Protein AF-A0A2V6CW51-F1 (afdb_monomer_lite)

Secondary structure (DSSP, 8-state):
----------PPPHHHHHHHHHHHHHHHHHHHHHHHHHHHHHHHHHHHHHHHHHHHHHHHHHHHHHHHT-TTSS-TTTSSS---SHHHHHHHHHTTTSS-HHHHHHHS--TT---EEEEE-SSS-EEEEEES--SEEE----TTSTT-S--EEES-------

pLDDT: mean 81.86, std 13.68, range [33.0, 96.5]

Foldseek 3Di:
DDDDDPDDDDDDDPVNVVVVVVVVVVVVVVVVVVVVVVVLVVLVVQLVVLVVLLQVLLVVQQVVCVVVVPLLSHALQSRPDRDPDPQSVQCSSQLVPSDPQVCCQVSFAGPVWHFDWDWDVDNRTGIDGDDIHTQWDWDGDHPPPPVPTTPIDGPDPDPPPD

Radius of gyration: 27.27 Å; chains: 1; bounding box: 52×48×96 Å

Sequence (162 aa):
MKIKTKKFWSAFTLIELLVVIAIIAILAALAVPALTSALAKAQLTGTMNNARQVYLAQFSMANDGTATGDSKLAWPGDLAVVPTTMAGYANGVVGPGYLQAGDINKLFNAPSCALVVSPVTGPPDSVTFDSGTAGLKVYKIKDVDPANTIFIASHNYVYATA

Structure (mmCIF, N/CA/C/O backbone):
data_AF-A0A2V6CW51-F1
#
_entry.id   AF-A0A2V6CW51-F1
#
loop_
_atom_site.group_PDB
_atom_site.id
_atom_site.type_symbol
_atom_site.label_atom_id
_atom_site.label_alt_id
_atom_site.label_comp_id
_atom_site.label_asym_id
_atom_site.label_entity_id
_atom_site.label_seq_id
_atom_site.pdbx_PDB_ins_code
_atom_site.Cartn_x
_atom_site.Cartn_y
_atom_site.Cartn_z
_atom_site.occupancy
_atom_site.B_iso_or_equiv
_atom_site.auth_seq_id
_atom_site.auth_comp_id
_atom_site.auth_asym_id
_atom_site.auth_atom_id
_atom_site.pdbx_PDB_model_num
ATOM 1 N N . MET A 1 1 ? -14.557 -30.328 71.757 1.00 44.97 1 MET A N 1
ATOM 2 C CA . MET A 1 1 ? -14.997 -28.936 71.511 1.00 44.97 1 MET A CA 1
ATOM 3 C C . MET A 1 1 ? -14.935 -28.681 70.004 1.00 44.97 1 MET A C 1
ATOM 5 O O . MET A 1 1 ? -13.852 -28.772 69.447 1.00 44.97 1 MET A O 1
ATOM 9 N N . LYS A 1 2 ? -16.075 -28.520 69.312 1.00 46.25 2 LYS A N 1
ATOM 10 C CA . LYS A 1 2 ? -16.133 -28.361 67.841 1.00 46.25 2 LYS A CA 1
ATOM 11 C C . LYS A 1 2 ? -16.470 -26.907 67.498 1.00 46.25 2 LYS A C 1
ATOM 13 O O . LYS A 1 2 ? -17.578 -26.462 67.783 1.00 46.25 2 LYS A O 1
ATOM 18 N N . ILE A 1 3 ? -15.525 -26.181 66.905 1.00 60.53 3 ILE A N 1
ATOM 19 C CA . ILE A 1 3 ? -15.714 -24.799 66.444 1.00 60.53 3 ILE A CA 1
ATOM 20 C C . ILE A 1 3 ? -16.437 -24.851 65.093 1.00 60.53 3 ILE A C 1
ATOM 22 O O . ILE A 1 3 ? -15.907 -25.388 64.124 1.00 60.53 3 ILE A O 1
ATOM 26 N N . LYS A 1 4 ? -17.669 -24.335 65.034 1.00 62.09 4 LYS A N 1
ATOM 27 C CA . LYS A 1 4 ? -18.423 -24.194 63.781 1.00 62.09 4 LYS A CA 1
ATOM 28 C C . LYS A 1 4 ? -18.052 -22.860 63.132 1.00 62.09 4 LYS A C 1
ATOM 30 O O . LYS A 1 4 ? -18.519 -21.811 63.566 1.00 62.09 4 LYS A O 1
ATOM 35 N N . THR A 1 5 ? -17.218 -22.894 62.100 1.00 65.44 5 THR A N 1
ATOM 36 C CA . THR A 1 5 ? -16.919 -21.734 61.255 1.00 65.44 5 THR A CA 1
ATOM 37 C C . THR A 1 5 ? -18.140 -21.412 60.386 1.00 65.44 5 THR A C 1
ATOM 39 O O . THR A 1 5 ? -18.529 -22.194 59.519 1.00 65.44 5 THR A O 1
ATOM 42 N N . LYS A 1 6 ? -18.798 -20.270 60.633 1.00 61.28 6 LYS A N 1
ATOM 43 C CA . LYS A 1 6 ? -19.873 -19.778 59.75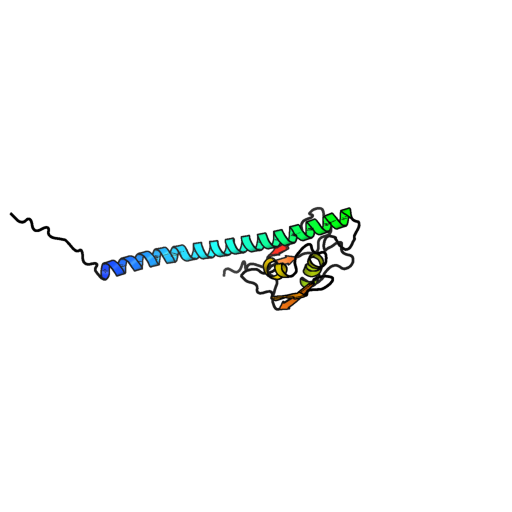8 1.00 61.28 6 LYS A CA 1
ATOM 44 C C . LYS A 1 6 ? -19.250 -19.292 58.449 1.00 61.28 6 LYS A C 1
ATOM 46 O O . LYS A 1 6 ? -18.617 -18.243 58.410 1.00 61.28 6 LYS A O 1
ATOM 51 N N . LYS A 1 7 ? -19.418 -20.069 57.379 1.00 65.44 7 LYS A N 1
ATOM 52 C CA . LYS A 1 7 ? -19.040 -19.673 56.021 1.00 65.44 7 LYS A CA 1
ATOM 53 C C . LYS A 1 7 ? -20.080 -18.667 55.514 1.00 65.44 7 LYS A C 1
ATOM 55 O O . LYS 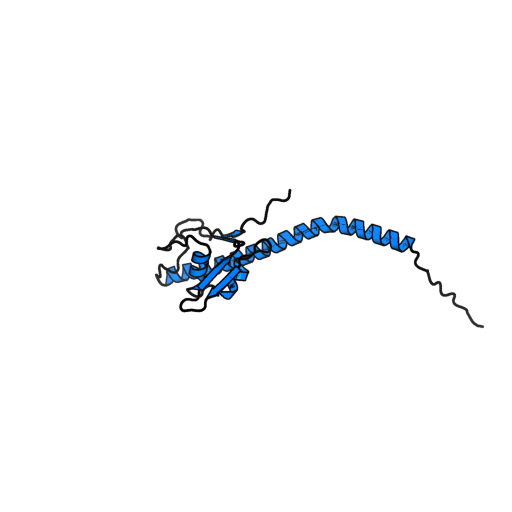A 1 7 ? -21.189 -19.060 55.167 1.00 65.44 7 LYS A O 1
ATOM 60 N N . PHE A 1 8 ? -19.749 -17.376 55.529 1.00 61.09 8 PHE A N 1
ATOM 61 C CA . PHE A 1 8 ? -20.561 -16.340 54.888 1.00 61.09 8 PHE A CA 1
ATOM 62 C C . PHE A 1 8 ? -20.417 -16.484 53.372 1.00 61.09 8 PHE A C 1
ATOM 64 O O . PHE A 1 8 ? -19.429 -16.051 52.784 1.00 61.09 8 PHE A O 1
ATOM 71 N N . TRP A 1 9 ? -21.377 -17.144 52.732 1.00 61.75 9 TRP A N 1
ATOM 72 C CA . TRP A 1 9 ? -21.552 -17.025 51.291 1.00 61.75 9 TRP A CA 1
ATOM 73 C C . TRP A 1 9 ? -22.385 -15.775 51.029 1.00 61.75 9 TRP A C 1
ATOM 75 O O . TRP A 1 9 ? -23.588 -15.763 51.271 1.00 61.75 9 TRP A O 1
ATOM 85 N N . SER A 1 10 ? -21.708 -14.707 50.600 1.00 71.69 10 SER A N 1
ATOM 86 C CA . SER A 1 10 ? -22.362 -13.529 50.034 1.00 71.69 10 SER A CA 1
ATOM 87 C C . SER A 1 10 ? -23.064 -13.962 48.747 1.00 71.69 10 SER A C 1
ATOM 89 O O . SER A 1 10 ? -22.404 -14.402 47.804 1.00 71.69 10 SER A O 1
ATOM 91 N N . ALA A 1 11 ? -24.394 -13.933 48.740 1.00 74.44 11 ALA A N 1
ATOM 92 C CA . ALA A 1 11 ? -25.181 -14.184 47.542 1.00 74.44 11 ALA A CA 1
ATOM 93 C C . ALA A 1 11 ? -25.199 -12.901 46.703 1.00 74.44 11 ALA A C 1
ATOM 95 O O . ALA A 1 11 ? -25.627 -11.859 47.189 1.00 74.44 11 ALA A O 1
ATOM 96 N N . PHE A 1 12 ? -24.719 -12.986 45.462 1.00 80.12 12 PHE A N 1
ATOM 97 C CA . PHE A 1 12 ? -24.698 -11.867 44.523 1.00 80.12 12 PHE A CA 1
ATOM 98 C C . PHE A 1 12 ? -26.131 -11.521 44.107 1.00 80.12 12 PHE A C 1
ATOM 100 O O . PHE A 1 12 ? -26.867 -12.382 43.615 1.00 80.12 12 PHE A O 1
ATOM 107 N N . THR A 1 13 ? -26.553 -10.284 44.331 1.00 89.38 13 THR A N 1
ATOM 108 C CA . THR A 1 13 ? -27.913 -9.838 44.023 1.00 89.38 13 THR A CA 1
ATOM 109 C C . THR A 1 13 ? -28.031 -9.392 42.563 1.00 89.38 13 THR A C 1
ATOM 111 O O . THR A 1 13 ? -27.075 -8.924 41.943 1.00 89.38 13 THR A O 1
ATOM 114 N N . LEU A 1 14 ? -29.236 -9.497 41.990 1.00 89.94 14 LEU A N 1
ATOM 115 C CA . LEU A 1 14 ? -29.500 -9.031 40.621 1.00 89.94 14 LEU A CA 1
ATOM 116 C C . LEU A 1 14 ? -29.253 -7.522 40.454 1.00 89.94 14 LEU A C 1
ATOM 118 O O . LEU A 1 14 ? -28.861 -7.084 39.375 1.00 89.94 14 LEU A O 1
ATOM 122 N N . ILE A 1 15 ? -29.456 -6.729 41.513 1.00 92.25 15 ILE A N 1
ATOM 123 C CA . ILE A 1 15 ? -29.226 -5.280 41.480 1.00 92.25 15 ILE A CA 1
ATOM 124 C C . ILE A 1 15 ? -27.733 -4.938 41.424 1.00 92.25 15 ILE A C 1
ATOM 126 O O . ILE A 1 15 ? -27.348 -4.039 40.680 1.00 92.25 15 ILE A O 1
ATOM 130 N N . GLU A 1 16 ? -26.883 -5.690 42.129 1.00 91.62 16 GLU A N 1
ATOM 131 C CA . GLU A 1 16 ? -25.426 -5.535 42.046 1.00 91.62 16 GLU A CA 1
ATOM 132 C C . GLU A 1 16 ? -24.922 -5.853 40.634 1.00 91.62 16 GLU A C 1
ATOM 134 O O . GLU A 1 16 ? -24.124 -5.098 40.081 1.00 91.62 16 GLU A O 1
ATOM 139 N N . LEU A 1 17 ? -25.453 -6.905 39.998 1.00 91.19 17 LEU A N 1
ATOM 140 C CA . LEU A 1 17 ? -25.140 -7.223 38.601 1.00 91.19 17 LEU A CA 1
ATOM 141 C C . LEU A 1 17 ? -25.562 -6.094 37.647 1.00 91.19 17 LEU A C 1
ATOM 143 O O . LEU A 1 17 ? -24.807 -5.727 36.745 1.00 91.19 17 LEU A O 1
ATOM 147 N N . LEU A 1 18 ? -26.759 -5.539 37.853 1.00 93.81 18 LEU A N 1
ATOM 148 C CA . LEU A 1 18 ? -27.337 -4.501 36.998 1.00 93.81 18 LEU A CA 1
ATOM 149 C C . LEU A 1 18 ? -26.515 -3.207 37.031 1.00 93.81 18 LEU A C 1
ATOM 151 O O . LEU A 1 18 ? -26.262 -2.607 35.986 1.00 93.81 18 LEU A O 1
ATOM 155 N N . VAL A 1 19 ? -26.056 -2.789 38.212 1.00 94.50 19 VAL A N 1
ATOM 156 C CA . VAL A 1 19 ? -25.212 -1.591 38.344 1.00 94.50 19 VAL A CA 1
ATOM 157 C C . VAL A 1 19 ? -23.861 -1.793 37.652 1.00 94.50 19 VAL A C 1
ATOM 159 O O . VAL A 1 19 ? -23.371 -0.882 36.984 1.00 94.50 19 VAL A O 1
ATOM 162 N N . VAL A 1 20 ? -23.276 -2.991 37.739 1.00 95.38 20 VAL A N 1
ATOM 163 C CA . VAL A 1 20 ? -21.981 -3.291 37.108 1.00 95.38 20 VAL A CA 1
ATOM 164 C C . VAL A 1 20 ? -22.060 -3.191 35.585 1.00 95.38 20 VAL A C 1
ATOM 166 O O . VAL A 1 20 ? -21.224 -2.522 34.976 1.00 95.38 20 VAL A O 1
ATOM 169 N N . ILE A 1 21 ? -23.075 -3.792 34.955 1.00 96.12 21 ILE A N 1
ATOM 170 C CA . ILE A 1 21 ? -23.226 -3.699 33.494 1.00 96.12 21 ILE A CA 1
ATOM 171 C C . ILE A 1 21 ? -23.511 -2.263 33.037 1.00 96.12 21 ILE A C 1
ATOM 173 O O . ILE A 1 21 ? -23.029 -1.862 31.979 1.00 96.12 21 ILE A O 1
ATOM 177 N N . ALA A 1 22 ? -24.223 -1.467 33.845 1.00 96.38 22 ALA A N 1
ATOM 178 C CA . ALA A 1 22 ? -24.483 -0.062 33.545 1.00 96.38 22 ALA A CA 1
ATOM 179 C C . ALA A 1 22 ? -23.185 0.762 33.533 1.00 96.38 22 ALA A C 1
ATOM 181 O O . ALA A 1 22 ? -22.957 1.545 32.611 1.00 96.38 22 ALA A O 1
ATOM 182 N N . ILE A 1 23 ? -22.294 0.541 34.505 1.00 96.50 23 ILE A N 1
ATOM 183 C CA . ILE A 1 23 ? -20.985 1.208 34.547 1.00 96.50 23 ILE A CA 1
ATOM 184 C C . ILE A 1 23 ? -20.114 0.768 33.360 1.00 96.50 23 ILE A C 1
ATOM 186 O O . ILE A 1 23 ? -19.526 1.618 32.691 1.00 96.50 23 ILE A O 1
ATOM 190 N N . ILE A 1 24 ? -20.068 -0.534 33.047 1.00 96.31 24 ILE A N 1
ATOM 191 C CA . ILE A 1 24 ? -19.322 -1.053 31.885 1.00 96.31 24 ILE A CA 1
ATOM 192 C C . ILE A 1 24 ? -19.836 -0.427 30.583 1.00 96.31 24 ILE A C 1
ATOM 194 O O . ILE A 1 24 ? -19.027 -0.043 29.742 1.00 96.31 24 ILE A O 1
ATOM 198 N N . ALA A 1 25 ? -21.153 -0.275 30.421 1.00 96.44 25 ALA A N 1
ATOM 199 C CA . ALA A 1 25 ? -21.744 0.330 29.231 1.00 96.44 25 ALA A CA 1
ATOM 200 C C . ALA A 1 25 ? -21.319 1.797 29.046 1.00 96.44 25 ALA A C 1
ATOM 202 O O . ALA A 1 25 ? -20.967 2.189 27.934 1.00 96.44 25 ALA A O 1
ATOM 203 N N . ILE A 1 26 ? -21.283 2.590 30.124 1.00 95.69 26 ILE A N 1
ATOM 204 C CA . ILE A 1 26 ? -20.808 3.983 30.080 1.00 95.69 26 ILE A CA 1
ATOM 205 C C . ILE A 1 26 ? -19.328 4.030 29.682 1.00 95.69 26 ILE A C 1
ATOM 207 O O . ILE A 1 26 ? -18.952 4.782 28.784 1.00 95.69 26 ILE A O 1
ATOM 211 N N . LEU A 1 27 ? -18.488 3.199 30.308 1.00 96.50 27 LEU A N 1
ATOM 212 C CA . LEU A 1 27 ? -17.058 3.138 29.991 1.00 96.50 27 LEU A CA 1
ATOM 213 C C . LEU A 1 27 ? -16.812 2.694 28.541 1.00 96.50 27 LEU A C 1
ATOM 215 O O . LEU A 1 27 ? -15.987 3.286 27.846 1.00 96.50 27 LEU A O 1
ATOM 219 N N . ALA A 1 28 ? -17.551 1.691 28.064 1.00 94.56 28 ALA A N 1
ATOM 220 C CA . ALA A 1 28 ? -17.460 1.210 26.691 1.00 94.56 28 ALA A CA 1
ATOM 221 C C . ALA A 1 28 ? -17.898 2.284 25.684 1.00 94.56 28 ALA A C 1
ATOM 223 O O . ALA A 1 28 ? -17.199 2.504 24.698 1.00 94.56 28 ALA A O 1
ATOM 224 N N . ALA A 1 29 ? -18.996 3.001 25.949 1.00 94.25 29 ALA A N 1
ATOM 225 C CA . ALA A 1 29 ? -19.484 4.071 25.078 1.00 94.25 29 ALA A CA 1
ATOM 226 C C . ALA A 1 29 ? -18.446 5.191 24.885 1.00 94.25 29 ALA A C 1
ATOM 228 O O . ALA A 1 29 ? -18.306 5.713 23.780 1.00 94.25 29 ALA A O 1
ATOM 229 N N . LEU A 1 30 ? -17.672 5.515 25.926 1.00 93.88 30 LEU A N 1
ATOM 230 C CA . LEU A 1 30 ? -16.573 6.484 25.839 1.00 93.88 30 LEU A CA 1
ATOM 231 C C . LEU A 1 30 ? -15.336 5.923 25.111 1.00 93.88 30 LEU A C 1
ATOM 233 O O . LEU A 1 30 ? -14.582 6.683 24.505 1.00 93.88 30 LEU A O 1
ATOM 237 N N . ALA A 1 31 ? -15.130 4.603 25.134 1.00 92.25 31 ALA A N 1
ATOM 238 C CA . ALA A 1 31 ? -13.987 3.945 24.499 1.00 92.25 31 ALA A CA 1
ATOM 239 C C . ALA A 1 31 ? -14.167 3.703 22.986 1.00 92.25 31 ALA A C 1
ATOM 241 O O . ALA A 1 31 ? -13.187 3.758 22.240 1.00 92.25 31 ALA A O 1
ATOM 242 N N . VAL A 1 32 ? -15.398 3.464 22.512 1.00 93.19 32 VAL A N 1
ATOM 243 C CA . VAL A 1 32 ? -15.703 3.198 21.091 1.00 93.19 32 VAL A CA 1
ATOM 244 C C . VAL A 1 32 ? -15.172 4.279 20.132 1.00 93.19 32 VAL A C 1
ATOM 246 O O . VAL A 1 32 ? -14.454 3.899 19.206 1.00 93.19 32 VAL A O 1
ATOM 249 N N . PRO A 1 33 ? -15.428 5.594 20.315 1.00 88.94 33 PRO A N 1
ATOM 250 C CA . PRO A 1 33 ? -14.951 6.612 19.370 1.00 88.94 33 PRO A CA 1
ATOM 251 C C . PRO A 1 33 ? -13.417 6.684 19.299 1.00 88.94 33 PRO A C 1
ATOM 253 O O . PRO A 1 33 ? -12.832 6.859 18.222 1.00 88.94 33 PRO A O 1
ATOM 256 N N . ALA A 1 34 ? -12.740 6.491 20.436 1.00 91.06 34 ALA A N 1
ATOM 257 C CA . ALA A 1 34 ? -11.284 6.433 20.485 1.00 91.06 34 ALA A CA 1
ATOM 258 C C . ALA A 1 34 ? -10.754 5.217 19.705 1.00 91.06 34 ALA A C 1
ATOM 260 O O . ALA A 1 34 ? -9.852 5.368 18.876 1.00 91.06 34 ALA A O 1
ATOM 261 N N . LEU A 1 35 ? -11.362 4.041 19.891 1.00 90.25 35 LEU A N 1
ATOM 262 C CA . LEU A 1 35 ? -10.992 2.812 19.186 1.00 90.25 35 LEU A CA 1
ATOM 263 C C . LEU A 1 35 ? -11.216 2.917 17.672 1.00 90.25 35 LEU A C 1
ATOM 265 O O . LEU A 1 35 ? -10.331 2.543 16.901 1.00 90.25 35 LEU A O 1
ATOM 269 N N . THR A 1 36 ? -12.350 3.467 17.231 1.00 88.44 36 THR A N 1
ATOM 270 C CA . THR A 1 36 ? -12.634 3.649 15.798 1.00 88.44 36 THR A CA 1
ATOM 271 C C . THR A 1 36 ? -11.618 4.578 15.137 1.00 88.44 36 THR A C 1
ATOM 273 O O . THR A 1 36 ? -11.141 4.292 14.038 1.00 88.44 36 THR A O 1
ATOM 276 N N . SER A 1 37 ? -11.213 5.650 15.828 1.00 85.50 37 SER A N 1
ATOM 277 C CA . SER A 1 37 ? -10.189 6.570 15.318 1.00 85.50 37 SER A CA 1
ATOM 278 C C . SER A 1 37 ? -8.801 5.916 15.241 1.00 85.50 37 SER A C 1
ATOM 280 O O . SER A 1 37 ? -8.064 6.130 14.276 1.00 85.50 37 SER A O 1
ATOM 282 N N . ALA A 1 38 ? -8.448 5.082 16.225 1.00 88.25 38 ALA A N 1
ATOM 283 C CA . ALA A 1 38 ? -7.183 4.356 16.254 1.00 88.25 38 ALA A CA 1
ATOM 284 C C . ALA A 1 38 ? -7.112 3.300 15.141 1.00 88.25 38 ALA A C 1
ATOM 286 O O . ALA A 1 38 ? -6.088 3.196 14.464 1.00 88.25 38 ALA A O 1
ATOM 287 N N . LEU A 1 39 ? -8.209 2.575 14.895 1.00 87.19 39 LEU A N 1
ATOM 288 C CA . LEU A 1 39 ? -8.307 1.603 13.806 1.00 87.19 39 LEU A CA 1
ATOM 289 C C . LEU A 1 39 ? -8.120 2.279 12.441 1.00 87.19 39 LEU A C 1
ATOM 291 O O . LEU A 1 39 ? -7.318 1.809 11.636 1.00 87.19 39 LEU A O 1
ATOM 295 N N . ALA A 1 40 ? -8.789 3.412 12.201 1.00 85.38 40 ALA A N 1
ATOM 296 C CA . ALA A 1 40 ? -8.642 4.166 10.956 1.00 85.38 40 ALA A CA 1
ATOM 297 C C . ALA A 1 40 ? -7.186 4.619 10.725 1.00 85.38 40 ALA A C 1
ATOM 299 O O . ALA A 1 40 ? -6.643 4.459 9.632 1.00 85.38 40 ALA A O 1
ATOM 300 N N . LYS A 1 41 ? -6.503 5.105 11.772 1.00 84.75 41 LYS A N 1
ATOM 301 C CA . LYS A 1 41 ? -5.074 5.466 11.707 1.00 84.75 41 LYS A CA 1
ATOM 302 C C . LYS A 1 41 ? -4.160 4.263 11.454 1.00 84.75 41 LYS A C 1
ATOM 304 O O . LYS A 1 41 ? -3.182 4.383 10.711 1.00 84.75 41 LYS A O 1
ATOM 309 N N . ALA A 1 42 ? -4.462 3.108 12.045 1.00 86.38 42 ALA A N 1
ATOM 310 C CA . ALA A 1 42 ? -3.706 1.879 11.812 1.00 86.38 42 ALA A CA 1
ATOM 311 C C . ALA A 1 42 ? -3.837 1.418 10.351 1.00 86.38 42 ALA A C 1
ATOM 313 O O . ALA A 1 42 ? -2.841 1.096 9.704 1.00 86.38 42 ALA A O 1
ATOM 314 N N . GLN A 1 43 ? -5.051 1.472 9.802 1.00 86.25 43 GLN A N 1
ATOM 315 C CA . GLN A 1 43 ? -5.326 1.143 8.404 1.00 86.25 43 GLN A CA 1
ATOM 316 C C . GLN A 1 43 ? -4.642 2.108 7.421 1.00 86.25 43 GLN A C 1
ATOM 318 O O . GLN A 1 43 ? -4.070 1.672 6.416 1.00 86.25 43 GLN A O 1
ATOM 323 N N . LEU A 1 44 ? -4.634 3.409 7.734 1.00 83.50 44 LEU A N 1
ATOM 324 C CA . LEU A 1 44 ? -3.875 4.418 6.990 1.00 83.50 44 LEU A CA 1
ATOM 325 C C . LEU A 1 44 ? -2.380 4.104 6.991 1.00 83.50 44 LEU A C 1
ATOM 327 O O . LEU A 1 44 ? -1.753 4.097 5.936 1.00 83.50 44 LEU A O 1
ATOM 331 N N . THR A 1 45 ? -1.816 3.787 8.158 1.00 86.81 45 THR A N 1
ATOM 332 C CA . THR A 1 45 ? -0.403 3.398 8.286 1.00 86.81 45 THR A CA 1
ATOM 333 C C . THR A 1 45 ? -0.069 2.179 7.429 1.00 86.81 45 THR A C 1
ATOM 335 O O . THR A 1 45 ? 0.945 2.184 6.731 1.00 86.81 45 THR A O 1
ATOM 338 N N . GLY A 1 46 ? -0.946 1.170 7.408 1.00 87.69 46 GLY A N 1
ATOM 339 C CA . GLY A 1 46 ? -0.797 0.008 6.530 1.00 87.69 46 GLY A CA 1
ATOM 340 C C . GLY A 1 46 ? -0.788 0.389 5.047 1.00 87.69 46 GLY A C 1
ATOM 341 O O . GLY A 1 46 ? 0.118 0.003 4.313 1.00 87.69 46 GLY A O 1
ATOM 342 N N . THR A 1 47 ? -1.736 1.225 4.623 1.00 85.81 47 THR A N 1
ATOM 343 C CA . THR A 1 47 ? -1.840 1.684 3.226 1.00 85.81 47 THR A CA 1
ATOM 344 C C . THR A 1 47 ? -0.630 2.534 2.811 1.00 85.81 47 THR A C 1
ATOM 346 O O . THR A 1 47 ? -0.107 2.374 1.709 1.00 85.81 47 THR A O 1
ATOM 349 N N . MET A 1 48 ? -0.121 3.391 3.703 1.00 86.44 48 MET A N 1
ATOM 350 C CA . MET A 1 48 ? 1.111 4.160 3.473 1.00 86.44 48 MET A CA 1
ATOM 351 C C . MET A 1 48 ? 2.341 3.255 3.341 1.00 86.44 48 MET A C 1
ATOM 353 O O . MET A 1 48 ? 3.214 3.515 2.514 1.00 86.44 48 MET A O 1
ATOM 357 N N . ASN A 1 49 ? 2.413 2.170 4.116 1.00 89.06 49 ASN A N 1
ATOM 358 C CA . ASN A 1 49 ? 3.490 1.195 3.981 1.00 89.06 49 ASN A CA 1
ATOM 359 C C . ASN A 1 49 ? 3.413 0.433 2.647 1.00 89.06 49 ASN A C 1
ATOM 361 O O . ASN A 1 49 ? 4.443 0.200 2.017 1.00 89.06 49 ASN A O 1
ATOM 365 N N . ASN A 1 50 ? 2.208 0.098 2.179 1.00 89.62 50 ASN A N 1
ATOM 366 C CA . ASN A 1 50 ? 2.015 -0.495 0.854 1.00 89.62 50 ASN A CA 1
ATOM 367 C C . ASN A 1 50 ? 2.479 0.460 -0.258 1.00 89.62 50 ASN A C 1
ATOM 369 O O . ASN A 1 50 ? 3.244 0.060 -1.134 1.00 89.62 50 ASN A O 1
ATOM 373 N N . ALA A 1 51 ? 2.103 1.742 -0.177 1.00 88.00 51 ALA A N 1
ATOM 374 C CA . ALA A 1 51 ? 2.582 2.775 -1.096 1.00 88.00 51 ALA A CA 1
ATOM 375 C C . ALA A 1 51 ? 4.115 2.878 -1.094 1.00 88.00 51 ALA A C 1
ATOM 377 O O . ALA A 1 51 ? 4.738 2.959 -2.150 1.00 88.00 51 ALA A O 1
ATOM 378 N N . ARG A 1 52 ? 4.742 2.808 0.086 1.00 89.06 52 ARG A N 1
ATOM 379 C CA . ARG A 1 52 ? 6.204 2.806 0.215 1.00 89.06 52 ARG A CA 1
ATOM 380 C C . ARG A 1 52 ? 6.852 1.605 -0.479 1.00 89.06 52 ARG A C 1
ATOM 382 O O . ARG A 1 52 ? 7.889 1.777 -1.107 1.00 89.06 52 ARG A O 1
ATOM 389 N N . GLN A 1 53 ? 6.269 0.411 -0.384 1.00 91.69 53 GLN A N 1
ATOM 390 C CA . GLN A 1 53 ? 6.795 -0.779 -1.067 1.00 91.69 53 GLN A CA 1
ATOM 391 C C . GLN A 1 53 ? 6.750 -0.621 -2.590 1.00 91.69 53 GLN A C 1
ATOM 393 O O . GLN A 1 53 ? 7.745 -0.885 -3.262 1.00 91.69 53 GLN A O 1
ATOM 398 N N . VAL A 1 54 ? 5.642 -0.096 -3.122 1.00 90.12 54 VAL A N 1
ATOM 399 C CA . VAL A 1 54 ? 5.520 0.240 -4.550 1.00 90.12 54 VAL A CA 1
ATOM 400 C C . VAL A 1 54 ? 6.558 1.293 -4.954 1.00 90.12 54 VAL A C 1
ATOM 402 O O . VAL A 1 54 ? 7.199 1.161 -5.996 1.00 90.12 54 VAL A O 1
ATOM 405 N N . TYR A 1 55 ? 6.779 2.301 -4.103 1.00 88.88 55 TYR A N 1
ATOM 406 C CA . TYR A 1 55 ? 7.809 3.312 -4.327 1.00 88.88 55 TYR A CA 1
ATOM 407 C C . TYR A 1 55 ? 9.211 2.723 -4.430 1.00 88.88 55 TYR A C 1
ATOM 409 O O . TYR A 1 55 ? 9.929 3.027 -5.378 1.00 88.88 55 TYR A O 1
ATOM 417 N N . LEU A 1 56 ? 9.595 1.868 -3.482 1.00 90.94 56 LEU A N 1
ATOM 418 C CA . LEU A 1 56 ? 10.920 1.255 -3.472 1.00 90.94 56 LEU A CA 1
ATOM 419 C C . LEU A 1 56 ? 11.158 0.389 -4.713 1.00 90.94 56 LEU A C 1
ATOM 421 O O . LEU A 1 56 ? 12.244 0.454 -5.284 1.00 90.94 56 LEU A O 1
ATOM 425 N N . ALA A 1 57 ? 10.148 -0.359 -5.163 1.00 91.56 57 ALA A N 1
ATOM 426 C CA . ALA A 1 57 ? 10.253 -1.174 -6.371 1.00 91.56 57 ALA A CA 1
ATOM 427 C C . ALA A 1 57 ? 10.489 -0.319 -7.627 1.00 91.56 57 ALA A C 1
ATOM 429 O O . ALA A 1 57 ? 11.417 -0.572 -8.390 1.00 91.56 57 ALA A O 1
ATOM 430 N N . GLN A 1 58 ? 9.702 0.74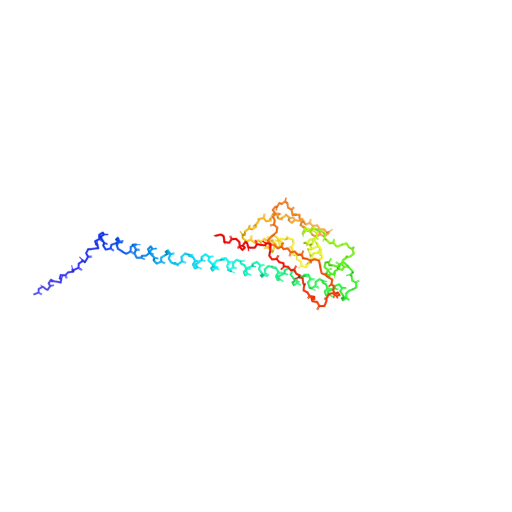3 -7.810 1.00 89.44 58 GLN A N 1
ATOM 431 C CA . GLN A 1 58 ? 9.867 1.658 -8.942 1.00 89.44 58 GLN A CA 1
ATOM 432 C C . GLN A 1 58 ? 11.175 2.464 -8.861 1.00 89.44 58 GLN A C 1
ATOM 434 O O . GLN A 1 58 ? 11.780 2.734 -9.895 1.00 89.44 58 GLN A O 1
ATOM 439 N N . PHE A 1 59 ? 11.615 2.848 -7.660 1.00 89.06 59 PHE A N 1
ATOM 440 C CA . PHE A 1 59 ? 12.897 3.524 -7.461 1.00 89.06 59 PHE A CA 1
ATOM 441 C C . PHE A 1 59 ? 14.071 2.612 -7.835 1.00 89.06 59 PHE A C 1
ATOM 443 O O . PHE A 1 59 ? 14.972 3.037 -8.552 1.00 89.06 59 PHE A O 1
ATOM 450 N N . SER A 1 60 ? 14.039 1.346 -7.405 1.00 91.25 60 SER A N 1
ATOM 451 C CA . SER A 1 60 ? 15.040 0.348 -7.801 1.00 91.25 60 SER A CA 1
ATOM 452 C C . SER A 1 60 ? 15.062 0.157 -9.315 1.00 91.25 60 SER A C 1
ATOM 454 O O . SER A 1 60 ? 16.132 0.176 -9.911 1.00 91.25 60 SER A O 1
ATOM 456 N N . MET A 1 61 ? 13.884 0.049 -9.938 1.00 91.38 61 MET A N 1
ATOM 457 C CA . MET A 1 61 ? 13.758 -0.079 -11.388 1.00 91.38 61 MET A CA 1
ATOM 458 C C . MET A 1 61 ? 14.367 1.110 -12.133 1.00 91.38 61 MET A C 1
ATOM 460 O O . MET A 1 61 ? 15.136 0.914 -13.067 1.00 91.38 61 MET A O 1
ATOM 464 N N . ALA A 1 62 ? 14.052 2.338 -11.710 1.00 89.12 62 ALA A N 1
ATOM 465 C CA . ALA A 1 62 ? 14.599 3.542 -12.328 1.00 89.12 62 ALA A CA 1
ATOM 466 C C . ALA A 1 62 ? 16.132 3.599 -12.204 1.00 89.12 62 ALA A C 1
ATOM 468 O O . ALA A 1 62 ? 16.821 3.870 -13.186 1.00 89.12 62 ALA A O 1
ATOM 469 N N . ASN A 1 63 ? 16.679 3.275 -11.026 1.00 89.81 63 ASN A N 1
ATOM 470 C CA . ASN A 1 63 ? 18.128 3.229 -10.824 1.00 89.81 63 ASN A CA 1
ATOM 471 C C . ASN A 1 63 ? 18.801 2.209 -11.751 1.00 89.81 63 ASN A C 1
ATOM 473 O O . ASN A 1 63 ? 19.810 2.527 -12.381 1.00 89.81 63 ASN A O 1
ATOM 477 N N . ASP A 1 64 ? 18.228 1.016 -11.897 1.00 92.12 64 ASP A N 1
ATOM 478 C CA . ASP A 1 64 ? 18.783 -0.014 -12.778 1.00 92.12 64 ASP A CA 1
ATOM 479 C C . ASP A 1 64 ? 18.729 0.397 -14.256 1.00 92.12 64 ASP A C 1
ATOM 481 O O . ASP A 1 64 ? 19.673 0.129 -15.009 1.00 92.12 64 ASP A O 1
ATOM 485 N N . GLY A 1 65 ? 17.678 1.108 -14.678 1.00 91.00 65 GLY A N 1
ATOM 486 C CA . GLY A 1 65 ? 17.604 1.678 -16.022 1.00 91.00 65 GLY A CA 1
ATOM 487 C C . GLY A 1 65 ? 18.654 2.747 -16.278 1.00 91.00 65 GLY A C 1
ATOM 488 O O . GLY A 1 65 ? 19.265 2.738 -17.346 1.00 91.00 65 GLY A O 1
ATOM 489 N N . THR A 1 66 ? 18.952 3.605 -15.296 1.00 89.44 66 THR A N 1
ATOM 490 C CA . THR A 1 66 ? 20.058 4.572 -15.427 1.00 89.44 66 THR A CA 1
ATOM 491 C C . THR A 1 66 ? 21.420 3.882 -15.529 1.00 89.44 66 THR A C 1
ATOM 493 O O . THR A 1 66 ? 22.262 4.314 -16.314 1.00 89.44 66 THR A O 1
ATOM 496 N N . ALA A 1 67 ? 21.627 2.782 -14.798 1.00 90.94 67 ALA A N 1
ATOM 497 C CA . ALA A 1 67 ? 22.874 2.020 -14.829 1.00 90.94 67 ALA A CA 1
ATOM 498 C C . ALA A 1 67 ? 23.056 1.224 -16.134 1.00 90.94 67 ALA A C 1
ATOM 500 O O . ALA A 1 67 ? 24.174 1.096 -16.632 1.00 90.94 67 ALA A O 1
ATOM 501 N N . THR A 1 68 ? 21.964 0.696 -16.692 1.00 91.62 68 THR A N 1
ATOM 502 C CA . THR A 1 68 ? 21.983 -0.177 -17.881 1.00 91.62 68 THR A CA 1
ATOM 503 C C . THR A 1 68 ? 21.773 0.599 -19.188 1.00 91.62 68 THR A C 1
ATOM 505 O O . THR A 1 68 ? 22.094 0.103 -20.266 1.00 91.62 68 THR A O 1
ATOM 508 N N . GLY A 1 69 ? 21.239 1.821 -19.114 1.00 88.75 69 GLY A N 1
ATOM 509 C CA . GLY A 1 69 ? 20.815 2.608 -20.274 1.00 88.75 69 GLY A CA 1
ATOM 510 C C . GLY A 1 69 ? 19.491 2.139 -20.891 1.00 88.75 69 GLY A C 1
ATOM 511 O O . GLY A 1 69 ? 19.178 2.523 -22.019 1.00 88.75 69 GLY A O 1
ATOM 512 N N . ASP A 1 70 ? 18.714 1.308 -20.188 1.00 89.69 70 ASP A N 1
ATOM 513 C CA . ASP A 1 70 ? 17.414 0.835 -20.669 1.00 89.69 70 ASP A CA 1
ATOM 514 C C . ASP A 1 70 ? 16.323 1.876 -20.388 1.00 89.69 70 ASP A C 1
ATOM 516 O O . ASP A 1 70 ? 15.905 2.088 -19.249 1.00 89.69 70 ASP A O 1
ATOM 520 N N . SER A 1 71 ? 15.812 2.499 -21.451 1.00 86.56 71 SER A N 1
ATOM 521 C CA . SER A 1 71 ? 14.750 3.510 -21.384 1.00 86.56 71 SER A CA 1
ATOM 522 C C . SER A 1 71 ? 13.377 2.958 -20.982 1.00 86.56 71 SER A C 1
ATOM 524 O O . SER A 1 71 ? 12.445 3.735 -20.761 1.00 86.56 71 SER A O 1
ATOM 526 N N . LYS A 1 72 ? 13.226 1.631 -20.880 1.00 87.06 72 LYS A N 1
ATOM 527 C CA . LYS A 1 72 ? 12.010 0.978 -20.370 1.00 87.06 72 LYS A CA 1
ATOM 528 C C . LYS A 1 72 ? 11.981 0.891 -18.846 1.00 87.06 72 LYS A C 1
ATOM 530 O O . LYS A 1 72 ? 10.904 0.721 -18.281 1.00 87.06 72 LYS A O 1
ATOM 535 N N . LEU A 1 73 ? 13.134 1.020 -18.193 1.00 89.94 73 LEU A N 1
ATOM 536 C CA . LEU A 1 73 ? 13.295 0.946 -16.743 1.00 89.94 73 LEU A CA 1
ATOM 537 C C . LEU A 1 73 ? 13.485 2.359 -16.178 1.00 89.94 73 LEU A C 1
ATOM 539 O O . LEU A 1 73 ? 14.519 2.695 -15.623 1.00 89.94 73 LEU A O 1
ATOM 543 N N . ALA A 1 74 ? 12.499 3.229 -16.369 1.00 87.75 74 ALA A N 1
ATOM 544 C CA . ALA A 1 74 ? 12.583 4.626 -15.950 1.00 87.75 74 ALA A CA 1
ATOM 545 C C . ALA A 1 74 ? 11.419 5.007 -15.035 1.00 87.75 74 ALA A C 1
ATOM 547 O O . ALA A 1 74 ? 10.468 4.237 -14.841 1.00 87.75 74 ALA A O 1
ATOM 548 N N . TRP A 1 75 ? 11.475 6.218 -14.477 1.00 86.56 75 TRP A N 1
ATOM 549 C CA . TRP A 1 75 ? 10.320 6.795 -13.803 1.00 86.56 75 TRP A CA 1
ATOM 550 C C . TRP A 1 75 ? 9.119 6.872 -14.751 1.00 86.56 75 TRP A C 1
ATOM 552 O O . TRP A 1 75 ? 9.294 7.100 -15.950 1.00 86.56 75 TRP A O 1
ATOM 562 N N . PRO A 1 76 ? 7.876 6.744 -14.245 1.00 82.88 76 PRO A N 1
ATOM 563 C CA . PRO A 1 76 ? 6.696 6.680 -15.102 1.00 82.88 76 PRO A CA 1
ATOM 564 C C . PRO A 1 76 ? 6.545 7.867 -16.060 1.00 82.88 76 PRO A C 1
ATOM 566 O O . PRO A 1 76 ? 5.955 7.703 -17.124 1.00 82.88 76 PRO A O 1
ATOM 569 N N . GLY A 1 77 ? 7.037 9.056 -15.692 1.00 81.94 77 GLY A N 1
ATOM 570 C CA . GLY A 1 77 ? 6.990 10.255 -16.531 1.00 81.94 77 GLY A CA 1
ATOM 571 C C . GLY A 1 77 ? 8.051 10.324 -17.632 1.00 81.94 77 GLY A C 1
ATOM 572 O O . GLY A 1 77 ? 7.866 11.112 -18.560 1.00 81.94 77 GLY A O 1
ATOM 573 N N . ASP A 1 78 ? 9.104 9.508 -17.559 1.00 84.00 78 ASP A N 1
ATOM 574 C CA . ASP A 1 78 ? 10.202 9.477 -18.539 1.00 84.00 78 ASP A CA 1
ATOM 575 C C . ASP A 1 78 ? 10.085 8.323 -19.537 1.00 84.00 78 ASP A C 1
ATOM 577 O O . ASP A 1 78 ? 10.820 8.265 -20.523 1.00 84.00 78 ASP A O 1
ATOM 581 N N . LEU A 1 79 ? 9.137 7.411 -19.314 1.00 84.56 79 LEU A N 1
ATOM 582 C CA . LEU A 1 79 ? 8.846 6.332 -20.247 1.00 84.56 79 LEU A CA 1
ATOM 583 C C . LEU A 1 79 ? 8.353 6.895 -21.588 1.00 84.56 79 LEU A C 1
ATOM 585 O O . LEU A 1 79 ? 7.451 7.731 -21.635 1.00 84.56 79 LEU A O 1
ATOM 589 N N . ALA A 1 80 ? 8.877 6.357 -22.694 1.00 83.25 80 ALA A N 1
ATOM 590 C CA . ALA A 1 80 ? 8.432 6.716 -24.046 1.00 83.25 80 ALA A CA 1
ATOM 591 C C . ALA A 1 80 ? 6.926 6.465 -24.251 1.00 83.25 80 ALA A C 1
ATOM 593 O O . ALA A 1 80 ? 6.241 7.229 -24.931 1.00 83.25 80 ALA A O 1
ATOM 594 N N . VAL A 1 81 ? 6.406 5.406 -23.623 1.00 83.06 81 VAL A N 1
ATOM 595 C CA . VAL A 1 81 ? 4.972 5.129 -23.514 1.00 83.06 81 VAL A CA 1
ATOM 596 C C . VAL A 1 81 ? 4.578 5.268 -22.052 1.00 83.06 81 VAL A C 1
ATOM 598 O O . VAL A 1 81 ? 4.709 4.338 -21.261 1.00 83.06 81 VAL A O 1
ATOM 601 N N . VAL A 1 82 ? 4.100 6.454 -21.692 1.00 81.75 82 VAL A N 1
ATOM 602 C CA . VAL A 1 82 ? 3.679 6.757 -20.324 1.00 81.75 82 VAL A CA 1
ATOM 603 C C . VAL A 1 82 ? 2.385 5.998 -19.992 1.00 81.75 82 VAL A C 1
ATOM 605 O O . VAL A 1 82 ? 1.359 6.256 -20.635 1.00 81.75 82 VAL A O 1
ATOM 608 N N . PRO A 1 83 ? 2.359 5.140 -18.955 1.00 81.12 83 PRO A N 1
ATOM 609 C CA . PRO A 1 83 ? 1.150 4.430 -18.554 1.00 81.12 83 PRO A CA 1
ATOM 610 C C . PRO A 1 83 ? 0.008 5.401 -18.230 1.00 81.12 83 PRO A C 1
ATOM 612 O O . PRO A 1 83 ? 0.155 6.329 -17.435 1.00 81.12 83 PRO A O 1
ATOM 615 N N . THR A 1 84 ? -1.150 5.225 -18.864 1.00 80.88 84 THR A N 1
ATOM 616 C CA . THR A 1 84 ? -2.353 6.045 -18.620 1.00 80.88 84 THR A CA 1
ATOM 617 C C . THR A 1 84 ? -3.321 5.396 -17.638 1.00 80.88 84 THR A C 1
ATOM 619 O O . THR A 1 84 ? -4.181 6.082 -17.089 1.00 80.88 84 THR A O 1
ATOM 622 N N . THR A 1 85 ? -3.163 4.097 -17.383 1.00 84.62 85 THR A N 1
ATOM 623 C CA . THR A 1 85 ? -3.999 3.304 -16.480 1.00 84.62 85 THR A CA 1
ATOM 624 C C . THR A 1 85 ? -3.174 2.756 -15.319 1.00 84.62 85 THR A C 1
ATOM 626 O O . THR A 1 85 ? -1.971 2.525 -15.447 1.00 84.62 85 THR A O 1
ATOM 629 N N . MET A 1 86 ? -3.833 2.503 -14.184 1.00 83.06 86 MET 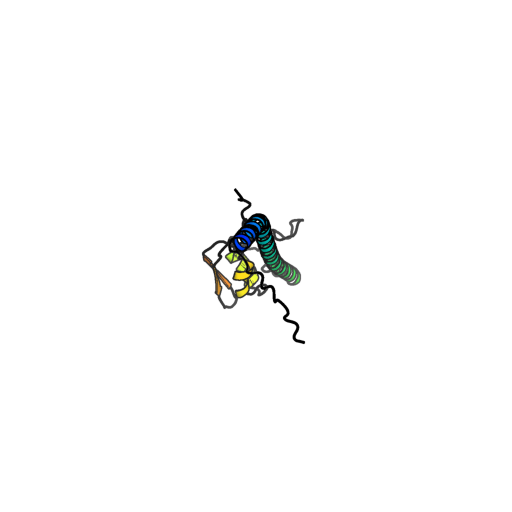A N 1
ATOM 630 C CA . MET A 1 86 ? -3.183 1.876 -13.027 1.00 83.06 86 MET A CA 1
ATOM 631 C C . MET A 1 86 ? -2.673 0.466 -13.353 1.00 83.06 86 MET A C 1
ATOM 633 O O . MET A 1 86 ? -1.586 0.094 -12.926 1.00 83.06 86 MET A O 1
ATOM 637 N N . ALA A 1 87 ? -3.418 -0.285 -14.170 1.00 87.00 87 ALA A N 1
ATOM 638 C CA . ALA A 1 87 ? -2.985 -1.586 -14.668 1.00 87.00 87 ALA A CA 1
ATOM 639 C C . ALA A 1 87 ? -1.721 -1.471 -15.531 1.00 87.00 87 ALA A C 1
ATOM 641 O O . ALA A 1 87 ? -0.797 -2.262 -15.374 1.00 87.00 87 ALA A O 1
ATOM 642 N N . GLY A 1 88 ? -1.640 -0.466 -16.409 1.00 87.50 88 GLY A N 1
ATOM 643 C CA . GLY A 1 88 ? -0.439 -0.211 -17.205 1.00 87.50 88 GLY A CA 1
ATOM 644 C C . GLY A 1 88 ? 0.771 0.124 -16.332 1.00 87.50 88 GLY A C 1
ATOM 645 O O . GLY A 1 88 ? 1.859 -0.382 -16.579 1.00 87.50 88 GLY A O 1
ATOM 646 N N . TYR A 1 89 ? 0.570 0.923 -15.279 1.00 87.94 89 TYR A N 1
ATOM 647 C CA . TYR A 1 89 ? 1.624 1.214 -14.308 1.00 87.94 89 TYR A CA 1
ATOM 648 C C . TYR A 1 89 ? 2.083 -0.050 -13.569 1.00 87.94 89 TYR A C 1
ATOM 650 O O . TYR A 1 89 ? 3.276 -0.334 -13.542 1.00 87.94 89 TYR A O 1
ATOM 658 N N . ALA A 1 90 ? 1.150 -0.839 -13.024 1.00 89.31 90 ALA A N 1
ATOM 659 C CA . ALA A 1 90 ? 1.478 -2.071 -12.309 1.00 89.31 90 ALA A CA 1
ATOM 660 C C . ALA A 1 90 ? 2.249 -3.056 -13.203 1.00 89.31 90 ALA A C 1
ATOM 662 O O . ALA A 1 90 ? 3.273 -3.587 -12.787 1.00 89.31 90 ALA A O 1
ATOM 663 N N . ASN A 1 91 ? 1.827 -3.226 -14.458 1.00 91.00 91 ASN A N 1
ATOM 664 C CA . ASN A 1 91 ? 2.530 -4.064 -15.431 1.00 91.00 91 ASN A CA 1
ATOM 665 C C . ASN A 1 91 ? 3.929 -3.542 -15.790 1.00 91.00 91 ASN A C 1
ATOM 667 O O . ASN A 1 91 ? 4.817 -4.344 -16.060 1.00 91.00 91 ASN A O 1
ATOM 671 N N . GLY A 1 92 ? 4.147 -2.224 -15.744 1.00 88.44 92 GLY A N 1
ATOM 672 C CA . GLY A 1 92 ? 5.470 -1.628 -15.936 1.00 88.44 92 GLY A CA 1
ATOM 673 C C . GLY A 1 92 ? 6.485 -2.044 -14.869 1.00 88.44 92 GLY A C 1
ATOM 674 O O . GLY A 1 92 ? 7.661 -2.161 -15.181 1.00 88.44 92 GLY A O 1
ATOM 675 N N . VAL A 1 93 ? 6.032 -2.322 -13.642 1.00 89.31 93 VAL A N 1
ATOM 676 C CA . VAL A 1 93 ? 6.894 -2.757 -12.527 1.00 89.31 93 VAL A CA 1
ATOM 677 C C . VAL A 1 93 ? 6.919 -4.287 -12.383 1.00 89.31 93 VAL A C 1
ATOM 679 O O . VAL A 1 93 ? 7.941 -4.858 -12.003 1.00 89.31 93 VAL A O 1
ATOM 682 N N . VAL A 1 94 ? 5.812 -4.967 -12.708 1.00 92.31 94 VAL A N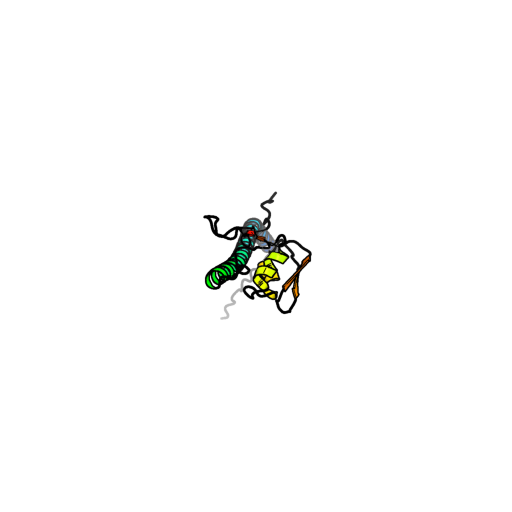 1
ATOM 683 C CA . VAL A 1 94 ? 5.706 -6.437 -12.647 1.00 92.31 94 VAL A CA 1
ATOM 684 C C . VAL A 1 94 ? 6.464 -7.109 -13.783 1.00 92.31 94 VAL A C 1
ATOM 686 O O . VAL A 1 94 ? 7.182 -8.073 -13.543 1.00 92.31 94 VAL A O 1
ATOM 689 N N . GLY A 1 95 ? 6.347 -6.592 -15.007 1.00 88.75 95 GLY A N 1
ATOM 690 C CA . GLY A 1 95 ? 6.927 -7.235 -16.182 1.00 88.75 95 GLY A CA 1
ATOM 691 C C . GLY A 1 95 ? 8.449 -7.429 -16.108 1.00 88.75 95 GLY A C 1
ATOM 692 O O . GLY A 1 95 ? 8.924 -8.513 -16.445 1.00 88.75 95 GLY A O 1
ATOM 693 N N . PRO A 1 96 ? 9.223 -6.434 -15.631 1.00 88.19 96 PRO A N 1
ATOM 694 C CA . PRO A 1 96 ? 10.660 -6.591 -15.402 1.00 88.19 96 PRO A CA 1
ATOM 695 C C . PRO A 1 96 ? 11.020 -7.358 -14.114 1.00 88.19 96 PRO A C 1
ATOM 697 O O . PRO A 1 96 ? 12.195 -7.623 -13.880 1.00 88.19 96 PRO A O 1
ATOM 700 N N . GLY A 1 97 ? 10.039 -7.719 -13.278 1.00 90.19 97 GLY A N 1
ATOM 701 C CA . GLY A 1 97 ? 10.239 -8.542 -12.080 1.00 90.19 97 GLY A CA 1
ATOM 702 C C . GLY A 1 97 ? 10.514 -7.784 -10.776 1.00 90.19 97 GLY A C 1
ATOM 703 O O . GLY A 1 97 ? 10.857 -8.418 -9.780 1.00 90.19 97 GLY A O 1
ATOM 704 N N . TYR A 1 98 ? 10.341 -6.457 -10.733 1.00 91.31 98 TYR A N 1
ATOM 705 C CA . TYR A 1 98 ? 10.534 -5.669 -9.501 1.00 91.31 98 TYR A CA 1
ATOM 706 C C . TYR A 1 98 ? 9.391 -5.833 -8.492 1.00 91.31 98 TYR A C 1
ATOM 708 O O . TYR A 1 98 ? 9.583 -5.613 -7.297 1.00 91.31 98 TYR A O 1
ATOM 716 N N . LEU A 1 99 ? 8.203 -6.227 -8.959 1.00 92.00 99 LEU A N 1
ATOM 717 C CA . LEU A 1 99 ? 7.084 -6.667 -8.127 1.00 92.00 99 LEU A CA 1
ATOM 718 C C . LEU A 1 99 ? 6.526 -7.979 -8.669 1.00 92.00 99 LEU A C 1
ATOM 720 O O . LEU A 1 99 ? 6.396 -8.154 -9.877 1.00 92.00 99 LEU A O 1
ATOM 724 N N . GLN A 1 100 ? 6.133 -8.890 -7.783 1.00 91.19 100 GLN A N 1
ATOM 725 C CA . GLN A 1 100 ? 5.444 -10.104 -8.209 1.00 91.19 100 GLN A CA 1
ATOM 726 C C . GLN A 1 100 ? 3.973 -9.801 -8.503 1.00 91.19 100 GLN A C 1
ATOM 728 O O . GLN A 1 100 ? 3.316 -9.062 -7.765 1.00 91.19 100 GLN A O 1
ATOM 733 N N . ALA A 1 101 ? 3.418 -10.426 -9.545 1.00 88.06 101 ALA A N 1
ATOM 734 C CA . ALA A 1 101 ? 2.012 -10.253 -9.921 1.00 88.06 101 ALA A CA 1
ATOM 735 C C . ALA A 1 101 ? 1.045 -10.567 -8.756 1.00 88.06 101 ALA A C 1
ATOM 737 O O . ALA A 1 101 ? 0.029 -9.893 -8.583 1.00 88.06 101 ALA A O 1
ATOM 738 N N . GLY A 1 102 ? 1.392 -11.545 -7.909 1.00 86.75 102 GLY A N 1
ATOM 739 C CA . GLY A 1 102 ? 0.607 -11.925 -6.729 1.00 86.75 102 GLY A CA 1
ATOM 740 C C . GLY A 1 102 ? 0.588 -10.884 -5.601 1.00 86.75 102 GLY A C 1
ATOM 741 O O . GLY A 1 102 ? -0.344 -10.879 -4.792 1.00 86.75 102 GLY A O 1
ATOM 742 N N . ASP A 1 103 ? 1.564 -9.975 -5.554 1.00 89.75 103 ASP A N 1
ATOM 743 C CA . ASP A 1 103 ? 1.648 -8.950 -4.510 1.00 89.75 103 ASP A CA 1
ATOM 744 C C . ASP A 1 103 ? 0.826 -7.703 -4.846 1.00 89.75 103 ASP A C 1
ATOM 746 O O . ASP A 1 103 ? 0.389 -6.991 -3.940 1.00 89.75 103 ASP A O 1
ATOM 750 N N . ILE A 1 104 ? 0.521 -7.467 -6.126 1.00 90.12 104 ILE A N 1
ATOM 751 C CA . ILE A 1 104 ? -0.230 -6.286 -6.577 1.00 90.12 104 ILE A CA 1
ATOM 752 C C . ILE A 1 104 ? -1.598 -6.191 -5.898 1.00 90.12 104 ILE A C 1
ATOM 754 O O . ILE A 1 104 ? -1.981 -5.109 -5.455 1.00 90.12 104 ILE A O 1
ATOM 758 N N . ASN A 1 105 ? -2.305 -7.311 -5.727 1.00 88.62 105 ASN A N 1
ATOM 759 C CA . ASN A 1 105 ? -3.604 -7.310 -5.050 1.00 88.62 105 ASN A CA 1
ATOM 760 C C . ASN A 1 105 ? -3.498 -6.823 -3.589 1.00 88.62 105 ASN A C 1
ATOM 762 O O . ASN A 1 105 ? -4.381 -6.137 -3.087 1.00 88.62 105 ASN A O 1
ATOM 766 N N . LYS A 1 106 ? -2.391 -7.117 -2.900 1.00 87.94 106 LYS A N 1
ATOM 767 C CA . LYS A 1 106 ? -2.173 -6.660 -1.517 1.00 87.94 106 LYS A CA 1
ATOM 768 C C . LYS A 1 106 ? -1.707 -5.210 -1.467 1.00 87.94 106 LYS A C 1
ATOM 770 O O . LYS A 1 106 ? -2.150 -4.452 -0.610 1.00 87.94 106 LYS A O 1
ATOM 775 N N . LEU A 1 107 ? -0.810 -4.831 -2.373 1.00 88.94 107 LEU A N 1
ATOM 776 C CA . LEU A 1 107 ? -0.161 -3.522 -2.359 1.00 88.94 107 LEU A CA 1
ATOM 777 C C . LEU A 1 107 ? -1.081 -2.401 -2.849 1.00 88.94 107 LEU A C 1
ATOM 779 O O . LEU A 1 107 ? -1.023 -1.290 -2.333 1.00 88.94 107 LEU A O 1
ATOM 783 N N . PHE A 1 108 ? -1.947 -2.682 -3.821 1.00 86.88 108 PHE A N 1
ATOM 784 C CA . PHE A 1 108 ? -2.813 -1.674 -4.438 1.00 86.88 108 PHE A CA 1
ATOM 785 C C . PHE A 1 108 ? -4.192 -1.602 -3.786 1.00 86.88 108 PHE A C 1
ATOM 787 O O . PHE A 1 108 ? -5.002 -0.761 -4.176 1.00 86.88 108 PHE A O 1
ATOM 794 N N . ASN A 1 109 ? -4.465 -2.453 -2.798 1.00 86.06 109 ASN A N 1
ATOM 795 C CA . ASN A 1 109 ? -5.729 -2.476 -2.088 1.00 86.06 109 ASN A CA 1
ATOM 796 C C . ASN A 1 109 ? -5.597 -1.853 -0.689 1.00 86.06 109 ASN A C 1
ATOM 798 O O . ASN A 1 109 ? -4.540 -1.887 -0.057 1.00 86.06 109 ASN A O 1
ATOM 802 N N . ALA A 1 110 ? -6.684 -1.247 -0.223 1.00 82.88 110 ALA A N 1
ATOM 803 C CA . ALA A 1 110 ? -6.800 -0.608 1.084 1.00 82.88 110 ALA A CA 1
ATOM 804 C C . ALA A 1 110 ? -8.140 -1.024 1.711 1.00 82.88 110 ALA A C 1
ATOM 806 O O . ALA A 1 110 ? -9.045 -1.389 0.969 1.00 82.88 110 ALA A O 1
ATOM 807 N N . PRO A 1 111 ? -8.330 -0.958 3.041 1.00 78.31 111 PRO A N 1
ATOM 808 C CA . PRO A 1 111 ? -9.509 -1.554 3.684 1.00 78.31 111 PRO A CA 1
ATOM 809 C C . PRO A 1 111 ? -10.877 -0.999 3.247 1.00 78.31 111 PRO A C 1
ATOM 811 O O . PRO A 1 111 ? -11.885 -1.670 3.437 1.00 78.31 111 PRO A O 1
ATOM 814 N N . SER A 1 112 ? -10.930 0.205 2.668 1.00 72.56 112 SER A N 1
ATOM 815 C CA . SER A 1 112 ? -12.146 0.821 2.108 1.00 72.56 112 SER A CA 1
ATOM 816 C C . SER A 1 112 ? -12.330 0.595 0.601 1.00 72.56 112 SER A C 1
ATOM 818 O O . SER A 1 112 ? -13.317 1.048 0.024 1.00 72.56 112 SER A O 1
ATOM 820 N N . CYS A 1 113 ? -11.377 -0.071 -0.047 1.00 74.25 113 CYS A N 1
ATOM 821 C CA . CYS A 1 113 ? -11.351 -0.339 -1.476 1.00 74.25 113 CYS A CA 1
ATOM 822 C C . CYS A 1 113 ? -11.396 -1.853 -1.721 1.00 74.25 113 CYS A C 1
ATOM 824 O O . CYS A 1 113 ? -11.095 -2.659 -0.844 1.00 74.25 113 CYS A O 1
ATOM 826 N N . ALA A 1 114 ? -11.817 -2.247 -2.918 1.00 77.88 114 ALA A N 1
ATOM 827 C CA . ALA A 1 114 ? -11.889 -3.650 -3.309 1.00 77.88 114 ALA A CA 1
ATOM 828 C C . ALA A 1 114 ? -11.470 -3.786 -4.771 1.00 77.88 114 ALA A C 1
ATOM 830 O O . ALA A 1 114 ? -12.284 -4.089 -5.640 1.00 77.88 114 ALA A O 1
ATOM 831 N N . LEU A 1 115 ? -10.200 -3.488 -5.047 1.00 85.25 115 LEU A N 1
ATOM 832 C CA . LEU A 1 115 ? -9.615 -3.786 -6.347 1.00 85.25 115 LEU A CA 1
ATOM 833 C C . LEU A 1 115 ? -9.476 -5.305 -6.491 1.00 85.25 115 LEU A C 1
ATOM 835 O O . LEU A 1 115 ? -8.868 -5.953 -5.641 1.00 85.25 115 LEU A O 1
ATOM 839 N N . VAL A 1 116 ? -10.010 -5.854 -7.576 1.00 88.06 116 VAL A N 1
ATOM 840 C CA . VAL A 1 116 ? -9.811 -7.250 -7.963 1.00 88.06 116 VAL A CA 1
ATOM 841 C C . VAL A 1 116 ? -8.738 -7.290 -9.039 1.00 88.06 116 VAL A C 1
ATOM 843 O O . VAL A 1 116 ? -8.894 -6.694 -10.107 1.00 88.06 116 VAL A O 1
ATOM 846 N N . VAL A 1 117 ? -7.637 -7.970 -8.727 1.00 91.12 117 VAL A N 1
ATOM 847 C CA . VAL A 1 117 ? -6.498 -8.147 -9.627 1.00 91.12 117 VAL A CA 1
ATOM 848 C C . VAL A 1 117 ? -6.300 -9.632 -9.876 1.00 91.12 117 VAL A C 1
ATOM 850 O O . VAL A 1 117 ? -6.112 -10.389 -8.920 1.00 91.12 117 VAL A O 1
ATOM 853 N N . SER A 1 118 ? -6.278 -10.025 -11.144 1.00 90.94 118 SER A N 1
ATOM 854 C CA . SER A 1 118 ? -5.919 -11.379 -11.553 1.00 90.94 118 SER A CA 1
ATOM 855 C C . SER A 1 118 ? -4.483 -11.396 -12.088 1.00 90.94 118 SER A C 1
ATOM 857 O O . SER A 1 118 ? -4.169 -10.669 -13.035 1.00 90.94 118 SER A O 1
ATOM 859 N N . PRO A 1 119 ? -3.573 -12.184 -11.486 1.00 91.00 119 PRO A N 1
ATOM 860 C CA . PRO A 1 119 ? -2.234 -12.371 -12.024 1.00 91.00 119 PRO A CA 1
ATOM 861 C C . PRO A 1 119 ? -2.296 -13.240 -13.283 1.00 91.00 119 PRO A C 1
ATOM 863 O O . PRO A 1 119 ? -2.999 -14.249 -13.327 1.00 91.00 119 PRO A O 1
ATOM 866 N N . VAL A 1 120 ? -1.526 -12.862 -14.295 1.00 89.69 120 VAL A N 1
ATOM 867 C CA . VAL A 1 120 ? -1.363 -13.598 -15.546 1.00 89.69 120 VAL A CA 1
ATOM 868 C C . VAL A 1 120 ? 0.101 -13.996 -15.651 1.00 89.69 120 VAL A C 1
ATOM 870 O O . VAL A 1 120 ? 0.980 -13.145 -15.780 1.00 89.69 120 VAL A O 1
ATOM 873 N N . THR A 1 121 ? 0.361 -15.297 -15.577 1.00 86.31 121 THR A N 1
ATOM 874 C CA . THR A 1 121 ? 1.713 -15.846 -15.709 1.00 86.31 121 THR A CA 1
ATOM 875 C C . THR A 1 121 ? 2.104 -15.934 -17.180 1.00 86.31 121 THR A C 1
ATOM 877 O O . THR A 1 121 ? 1.381 -16.550 -17.970 1.00 86.31 121 THR A O 1
ATOM 880 N N . GLY A 1 122 ? 3.245 -15.363 -17.550 1.00 83.31 122 GLY A N 1
ATOM 881 C CA . GLY A 1 122 ? 3.747 -15.379 -18.923 1.00 83.31 122 GLY A CA 1
ATOM 882 C C . GLY A 1 122 ? 5.109 -14.692 -19.058 1.00 83.31 122 GLY A C 1
ATOM 883 O O . GLY A 1 122 ? 5.648 -14.196 -18.079 1.00 83.31 122 GLY A O 1
ATOM 884 N N . PRO A 1 123 ? 5.716 -14.659 -20.255 1.00 83.81 123 PRO A N 1
ATOM 885 C CA . PRO A 1 123 ? 6.879 -13.824 -20.526 1.00 83.81 123 PRO A CA 1
ATOM 886 C C . PRO A 1 123 ? 6.434 -12.532 -21.243 1.00 83.81 123 PRO A C 1
ATOM 888 O O . PRO A 1 123 ? 6.197 -12.576 -22.454 1.00 83.81 123 PRO A O 1
ATOM 891 N N . PRO A 1 124 ? 6.337 -11.375 -20.561 1.00 83.62 124 PRO A N 1
ATOM 892 C CA . PRO A 1 124 ? 6.522 -11.145 -19.123 1.00 83.62 124 PRO A CA 1
ATOM 893 C C . PRO A 1 124 ? 5.256 -11.412 -18.287 1.00 83.62 124 PRO A C 1
ATOM 895 O O . PRO A 1 124 ? 4.140 -11.430 -18.817 1.00 83.62 124 PRO A O 1
ATOM 898 N N . ASP A 1 125 ? 5.439 -11.599 -16.974 1.00 89.69 125 ASP A N 1
ATOM 899 C CA . ASP A 1 125 ? 4.328 -11.731 -16.033 1.00 89.69 125 ASP A CA 1
ATOM 900 C C . ASP A 1 125 ? 3.550 -10.415 -16.002 1.00 89.69 125 ASP A C 1
ATOM 902 O O . ASP A 1 125 ? 4.107 -9.323 -16.153 1.00 89.69 125 ASP A O 1
ATOM 906 N N . SER A 1 126 ? 2.238 -10.509 -15.828 1.00 90.31 126 SER A N 1
ATOM 907 C CA . SER A 1 126 ? 1.361 -9.344 -15.875 1.00 90.31 126 SER A CA 1
ATOM 908 C C . SER A 1 126 ? 0.181 -9.484 -14.923 1.00 90.31 126 SER A C 1
ATOM 910 O O . SER A 1 126 ? -0.023 -10.505 -14.267 1.00 90.31 126 SER A O 1
ATOM 912 N N . VAL A 1 127 ? -0.587 -8.412 -14.804 1.00 91.81 127 VAL A N 1
ATOM 913 C CA . VAL A 1 127 ? -1.779 -8.308 -13.973 1.00 91.81 127 VAL A CA 1
ATOM 914 C C . VAL A 1 127 ? -2.909 -7.667 -14.769 1.00 91.81 127 VAL A C 1
ATOM 916 O O . VAL A 1 127 ? -2.721 -6.633 -15.422 1.00 91.81 127 VAL A O 1
ATOM 919 N N . THR A 1 128 ? -4.101 -8.256 -14.684 1.00 90.19 128 THR A N 1
ATOM 920 C CA . THR A 1 128 ? -5.347 -7.651 -15.166 1.00 90.19 128 THR A CA 1
ATOM 921 C C . THR A 1 128 ? -6.124 -7.080 -13.991 1.00 90.19 128 THR A C 1
ATOM 923 O O . THR A 1 128 ? -6.155 -7.648 -12.902 1.00 90.19 128 THR A O 1
ATOM 926 N N . PHE A 1 129 ? -6.701 -5.898 -14.192 1.00 89.75 129 PHE A N 1
ATOM 927 C CA . PHE A 1 129 ? -7.516 -5.221 -13.190 1.00 89.75 129 PHE A CA 1
ATOM 928 C C . PHE A 1 129 ? -8.964 -5.447 -13.607 1.00 89.75 129 PHE A C 1
ATOM 930 O O . PHE A 1 129 ? -9.426 -4.833 -14.569 1.00 89.75 129 PHE A O 1
ATOM 937 N N . ASP A 1 130 ? -9.644 -6.367 -12.931 1.00 85.88 130 ASP A N 1
ATOM 938 C CA . ASP A 1 130 ? -10.923 -6.900 -13.405 1.00 85.88 130 ASP A CA 1
ATOM 939 C C . ASP A 1 130 ? -12.095 -6.016 -12.966 1.00 85.88 130 ASP A C 1
ATOM 941 O O . ASP A 1 130 ? -13.039 -5.788 -13.721 1.00 85.88 130 ASP A O 1
ATOM 945 N N . SER A 1 131 ? -12.043 -5.502 -11.733 1.00 81.94 131 SER A N 1
ATOM 946 C CA . SER A 1 131 ? -13.059 -4.597 -11.190 1.00 81.94 131 SER A CA 1
ATOM 947 C C . SER A 1 131 ? -12.565 -3.847 -9.951 1.00 81.94 131 SER A C 1
ATOM 949 O O . SER A 1 131 ? -11.563 -4.214 -9.337 1.00 81.94 131 SER A O 1
ATOM 951 N N . GLY A 1 132 ? -13.290 -2.794 -9.571 1.00 82.44 132 GLY A N 1
ATOM 952 C CA . GLY A 1 132 ? -13.023 -2.020 -8.361 1.00 82.44 132 GLY A CA 1
ATOM 953 C C . GLY A 1 132 ? -11.997 -0.900 -8.533 1.00 82.44 132 GLY A C 1
ATOM 954 O O . GLY A 1 132 ? -11.459 -0.659 -9.614 1.00 82.44 132 GLY A O 1
ATOM 955 N N . THR A 1 133 ? -11.753 -0.184 -7.438 1.00 81.62 133 THR A N 1
ATOM 956 C CA . THR A 1 133 ? -10.865 0.984 -7.397 1.00 81.62 133 THR A CA 1
ATOM 957 C C . THR A 1 133 ? -9.634 0.651 -6.568 1.00 81.62 133 THR A C 1
ATOM 959 O O . THR A 1 133 ? -9.759 0.109 -5.472 1.00 81.62 133 THR A O 1
ATOM 962 N N . ALA A 1 134 ? -8.446 0.986 -7.072 1.00 84.31 134 ALA A N 1
ATOM 963 C CA . ALA A 1 134 ? -7.212 0.866 -6.303 1.00 84.31 134 ALA A CA 1
ATOM 964 C C . ALA A 1 134 ? -7.236 1.822 -5.099 1.00 84.31 134 ALA A C 1
ATOM 966 O O . ALA A 1 134 ? -7.601 2.988 -5.236 1.00 84.31 134 ALA A O 1
ATOM 967 N N . GLY A 1 135 ? -6.768 1.353 -3.943 1.00 81.00 135 GLY A N 1
ATOM 968 C CA . GLY A 1 135 ? -6.593 2.155 -2.729 1.00 81.00 135 GLY A CA 1
ATOM 969 C C . GLY A 1 135 ? -5.450 3.170 -2.816 1.00 81.00 135 GLY A C 1
ATOM 970 O O . GLY A 1 135 ? -5.239 3.946 -1.886 1.00 81.00 135 GLY A O 1
ATOM 971 N N . LEU A 1 136 ? -4.724 3.197 -3.936 1.00 82.50 136 LEU A N 1
ATOM 972 C CA . LEU A 1 136 ? -3.622 4.107 -4.225 1.00 82.50 136 LEU A CA 1
ATOM 973 C C . LEU A 1 136 ? -3.842 4.806 -5.573 1.00 82.50 136 LEU A C 1
ATOM 975 O O . LEU A 1 136 ? -4.443 4.262 -6.500 1.00 82.50 136 LEU A O 1
ATOM 979 N N . LYS A 1 137 ? -3.319 6.022 -5.696 1.00 78.50 137 LYS A N 1
ATOM 980 C CA . LYS A 1 137 ? -3.232 6.798 -6.928 1.00 78.50 137 LYS A CA 1
ATOM 981 C C . LYS A 1 137 ? -1.774 7.155 -7.167 1.00 78.50 137 LYS A C 1
ATOM 983 O O . LYS A 1 137 ? -1.149 7.797 -6.330 1.00 78.50 137 LYS A O 1
ATOM 988 N N . VAL A 1 138 ? -1.260 6.745 -8.316 1.00 78.62 138 VAL A N 1
ATOM 989 C CA . VAL A 1 138 ? 0.120 6.982 -8.735 1.00 78.62 138 VAL A CA 1
ATOM 990 C C . VAL A 1 138 ? 0.115 8.107 -9.756 1.00 78.62 138 VAL A C 1
ATOM 992 O O . VAL A 1 138 ? -0.694 8.104 -10.687 1.00 78.62 138 VAL A O 1
ATOM 995 N N . TYR A 1 139 ? 0.991 9.084 -9.560 1.00 78.19 139 TYR A N 1
ATOM 996 C CA . TYR A 1 139 ? 1.122 10.233 -10.442 1.00 78.19 139 TYR A CA 1
ATOM 997 C C . TYR A 1 139 ? 2.381 10.112 -11.298 1.00 78.19 139 TYR A C 1
ATOM 999 O O . TYR A 1 139 ? 3.373 9.496 -10.911 1.00 78.19 139 TYR A O 1
ATOM 1007 N N . LYS A 1 140 ? 2.313 10.699 -12.492 1.00 75.25 140 LYS A N 1
ATOM 1008 C CA . LYS A 1 140 ? 3.393 10.695 -13.480 1.00 75.25 140 LYS A CA 1
ATOM 1009 C C . LYS A 1 140 ? 4.398 11.774 -13.099 1.00 75.25 140 LYS A C 1
ATOM 1011 O O . LYS A 1 140 ? 4.023 12.942 -13.064 1.00 75.25 140 LYS A O 1
ATOM 1016 N N . ILE A 1 141 ? 5.631 11.378 -12.814 1.00 74.44 141 ILE A N 1
ATOM 1017 C CA . ILE A 1 141 ? 6.720 12.279 -12.422 1.00 74.44 141 ILE A CA 1
ATOM 1018 C C . ILE A 1 141 ? 7.947 11.916 -13.248 1.00 74.44 141 ILE A C 1
ATOM 1020 O O . ILE A 1 141 ? 8.135 10.740 -13.574 1.00 74.44 141 ILE A O 1
ATOM 1024 N N . LYS A 1 142 ? 8.702 12.943 -13.633 1.00 73.62 142 LYS A N 1
ATOM 1025 C CA . LYS A 1 142 ? 9.930 12.841 -14.420 1.00 73.62 142 LYS A CA 1
ATOM 1026 C C . LYS A 1 142 ? 11.150 12.918 -13.511 1.00 73.62 142 LYS A C 1
ATOM 1028 O O . LYS A 1 142 ? 11.098 13.623 -12.511 1.00 73.62 142 LYS A O 1
ATOM 1033 N N . ASP A 1 143 ? 12.255 12.311 -13.919 1.00 70.50 143 ASP A N 1
ATOM 1034 C CA . ASP A 1 143 ? 13.536 12.344 -13.204 1.00 70.50 143 ASP A CA 1
ATOM 1035 C C . ASP A 1 143 ? 14.122 13.761 -13.116 1.00 70.50 143 ASP A C 1
ATOM 1037 O O . ASP A 1 143 ? 14.878 14.095 -12.210 1.00 70.50 143 ASP A O 1
ATOM 1041 N N . VAL A 1 144 ? 13.758 14.624 -14.072 1.00 69.00 144 VAL A N 1
ATOM 1042 C CA . VAL A 1 144 ? 14.179 16.032 -14.111 1.00 69.00 144 VAL A CA 1
ATOM 1043 C C . VAL A 1 144 ? 13.372 16.942 -13.178 1.00 69.00 144 VAL A C 1
ATOM 1045 O O . VAL A 1 144 ? 13.708 18.122 -13.062 1.00 69.00 144 VAL A O 1
ATOM 1048 N N . ASP A 1 145 ? 12.321 16.443 -12.517 1.00 69.44 145 ASP A N 1
ATOM 1049 C CA . ASP A 1 145 ? 11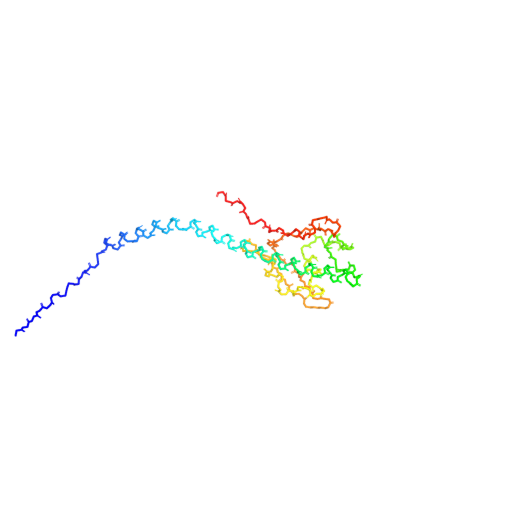.626 17.229 -11.497 1.00 69.44 145 ASP A CA 1
ATOM 1050 C C . ASP A 1 145 ? 12.473 17.268 -10.207 1.00 69.44 145 ASP A C 1
ATOM 1052 O O . ASP A 1 145 ? 12.768 16.223 -9.625 1.00 69.44 145 ASP A O 1
ATOM 1056 N N . PRO A 1 146 ? 12.833 18.458 -9.678 1.00 50.00 146 PRO A N 1
ATOM 1057 C CA . PRO A 1 146 ? 13.761 18.616 -8.546 1.00 50.00 146 PRO A CA 1
ATOM 1058 C C . PRO A 1 146 ? 13.247 18.054 -7.203 1.00 50.00 146 PRO A C 1
ATOM 1060 O O . PRO A 1 146 ? 13.907 18.197 -6.175 1.00 50.00 146 PRO A O 1
ATOM 1063 N N . ALA A 1 147 ? 12.075 17.418 -7.198 1.00 52.09 147 ALA A N 1
ATOM 1064 C CA . ALA A 1 147 ? 11.413 16.819 -6.046 1.00 52.09 147 ALA A CA 1
ATOM 1065 C C . ALA A 1 147 ? 11.160 15.308 -6.242 1.00 52.09 147 ALA A C 1
ATOM 1067 O O . ALA A 1 147 ? 10.104 14.823 -5.843 1.00 52.09 147 ALA A O 1
ATOM 1068 N N . ASN A 1 148 ? 12.104 14.593 -6.873 1.00 51.62 148 ASN A N 1
ATOM 1069 C CA . ASN A 1 148 ? 12.101 13.155 -7.199 1.00 51.62 148 ASN A CA 1
ATOM 1070 C C . ASN A 1 148 ? 11.560 12.225 -6.090 1.00 51.62 148 ASN A C 1
ATOM 1072 O O . ASN A 1 148 ? 12.294 11.585 -5.337 1.00 51.62 148 ASN A O 1
ATOM 1076 N N . THR A 1 149 ? 10.238 12.112 -6.015 1.00 52.75 149 THR A N 1
ATOM 1077 C CA . THR A 1 149 ? 9.513 11.093 -5.259 1.00 52.75 149 THR A CA 1
ATOM 1078 C C . THR A 1 149 ? 8.326 10.694 -6.122 1.00 52.75 149 THR A C 1
ATOM 1080 O O . THR A 1 149 ? 7.683 11.575 -6.686 1.00 52.75 149 THR A O 1
ATOM 1083 N N . ILE A 1 150 ? 7.984 9.408 -6.233 1.00 58.53 150 ILE A N 1
ATOM 1084 C CA . ILE A 1 150 ? 6.669 9.049 -6.771 1.00 58.53 150 ILE A CA 1
ATOM 1085 C C . ILE A 1 150 ? 5.650 9.642 -5.820 1.00 58.53 150 ILE A C 1
ATOM 1087 O O . ILE A 1 150 ? 5.597 9.275 -4.644 1.00 58.53 150 ILE A O 1
ATOM 1091 N N . PHE A 1 151 ? 4.797 10.512 -6.335 1.00 63.16 151 PHE A N 1
ATOM 1092 C CA . PHE A 1 151 ? 3.639 10.935 -5.589 1.00 63.16 151 PHE A CA 1
ATOM 1093 C C . PHE A 1 151 ? 2.632 9.789 -5.674 1.00 63.16 151 PHE A C 1
ATOM 1095 O O . PHE A 1 151 ? 1.926 9.623 -6.668 1.00 63.16 151 PHE A O 1
ATOM 1102 N N . ILE A 1 152 ? 2.654 8.921 -4.662 1.00 70.94 152 ILE A N 1
ATOM 1103 C CA . ILE A 1 152 ? 1.615 7.922 -4.428 1.00 70.94 152 ILE A CA 1
ATOM 1104 C C . ILE A 1 152 ? 0.727 8.483 -3.329 1.00 70.94 152 ILE A C 1
ATOM 1106 O O . ILE A 1 152 ? 1.133 8.583 -2.173 1.00 70.94 152 ILE A O 1
ATOM 1110 N N . ALA A 1 153 ? -0.491 8.854 -3.695 1.00 69.25 153 ALA A N 1
ATOM 1111 C CA . ALA A 1 153 ? -1.502 9.257 -2.733 1.00 69.25 153 ALA A CA 1
ATOM 1112 C C . ALA A 1 153 ? -2.419 8.068 -2.455 1.00 69.25 153 ALA A C 1
ATOM 1114 O O . ALA A 1 153 ? -2.808 7.362 -3.383 1.00 69.25 153 ALA A O 1
ATOM 1115 N N . SER A 1 154 ? -2.822 7.852 -1.203 1.00 70.56 154 SER A N 1
ATOM 1116 C CA . SER A 1 154 ? -3.950 6.954 -0.948 1.00 70.56 154 SER A CA 1
ATOM 1117 C C . SER A 1 154 ? -5.179 7.496 -1.674 1.00 70.56 154 SER A C 1
ATOM 1119 O O . SER A 1 154 ? -5.447 8.701 -1.606 1.00 70.56 154 SER A O 1
ATOM 1121 N N . HIS A 1 155 ? -5.926 6.630 -2.353 1.00 62.28 155 HIS A N 1
ATOM 1122 C CA . HIS A 1 155 ? -7.215 6.969 -2.941 1.00 62.28 155 HIS A CA 1
ATOM 1123 C C . HIS A 1 155 ? -8.185 7.237 -1.789 1.00 62.28 155 HIS A C 1
ATOM 1125 O O . HIS A 1 155 ? -8.796 6.322 -1.256 1.00 62.28 155 HIS A O 1
ATOM 1131 N N . ASN A 1 156 ? -8.197 8.494 -1.341 1.00 50.56 156 ASN A N 1
ATOM 1132 C CA . ASN A 1 156 ? -9.098 9.092 -0.365 1.00 50.56 156 ASN A CA 1
ATOM 1133 C C . ASN A 1 156 ? -9.610 8.102 0.700 1.00 50.56 156 ASN A C 1
ATOM 1135 O O . ASN A 1 156 ? -10.723 7.583 0.602 1.00 50.56 156 ASN A O 1
ATOM 1139 N N . TYR A 1 157 ? -8.820 7.877 1.755 1.00 50.59 157 TYR A N 1
ATOM 1140 C CA . TYR A 1 157 ? -9.425 7.528 3.038 1.00 50.59 157 TYR A CA 1
ATOM 1141 C C . TYR A 1 157 ? -10.262 8.738 3.424 1.00 50.59 157 TYR A C 1
ATOM 1143 O O . TYR A 1 157 ? -9.734 9.772 3.814 1.00 50.59 157 TYR A O 1
ATOM 1151 N N . VAL A 1 158 ? -11.551 8.629 3.154 1.00 47.00 158 VAL A N 1
ATOM 1152 C CA . VAL A 1 158 ? -12.593 9.608 3.398 1.00 47.00 158 VAL A CA 1
ATOM 1153 C C . VAL A 1 158 ? -12.264 10.500 4.614 1.00 47.00 158 VAL A C 1
ATOM 1155 O O . VAL A 1 158 ? -12.411 10.088 5.758 1.00 47.00 158 VAL A O 1
ATOM 1158 N N . TYR A 1 159 ? -11.878 11.755 4.346 1.00 40.22 159 TYR A N 1
ATOM 1159 C CA . TYR A 1 159 ? -12.032 12.891 5.270 1.00 40.22 159 TYR A CA 1
ATOM 1160 C C . TYR A 1 159 ? -13.522 13.224 5.524 1.00 40.22 159 TYR A C 1
ATOM 1162 O O . TYR A 1 159 ? -13.827 14.200 6.196 1.00 40.22 159 TYR A O 1
ATOM 1170 N N . ALA A 1 160 ? -14.470 12.447 4.988 1.00 37.53 160 ALA A N 1
ATOM 1171 C CA . ALA A 1 160 ? -15.886 12.536 5.340 1.00 37.53 160 ALA A CA 1
ATOM 1172 C C . ALA A 1 160 ? -16.181 11.702 6.595 1.00 37.53 160 ALA A C 1
ATOM 1174 O O . ALA A 1 160 ? -16.804 10.644 6.562 1.00 37.53 160 ALA A O 1
ATOM 1175 N N . THR A 1 161 ? -15.739 12.221 7.730 1.00 33.00 161 THR A N 1
ATOM 1176 C CA . THR A 1 161 ? -16.631 12.242 8.885 1.00 33.00 161 THR A CA 1
ATOM 1177 C C . THR A 1 161 ? -17.544 13.448 8.693 1.00 33.00 161 THR A C 1
ATOM 1179 O O . THR A 1 161 ? -17.106 14.584 8.879 1.00 33.00 161 THR A O 1
ATOM 1182 N N . ALA A 1 162 ? -18.767 13.195 8.227 1.00 35.59 162 ALA A N 1
ATOM 1183 C CA . ALA A 1 162 ? -19.903 13.982 8.691 1.00 35.59 162 ALA A CA 1
ATOM 1184 C C . ALA A 1 162 ? -20.187 13.591 10.147 1.00 35.59 162 ALA A C 1
ATOM 1186 O O . ALA A 1 162 ? -19.938 12.405 10.480 1.00 35.59 162 ALA A O 1
#